Protein AF-A0A7Z7QPK1-F1 (afdb_monomer_lite)

Structure (mmCIF, N/CA/C/O backbone):
data_AF-A0A7Z7QPK1-F1
#
_entry.id   AF-A0A7Z7QPK1-F1
#
loop_
_atom_site.group_PDB
_atom_site.id
_atom_site.type_symbol
_atom_site.label_atom_id
_atom_site.label_alt_id
_atom_site.label_comp_id
_atom_site.label_asym_id
_atom_site.label_entity_id
_atom_site.label_seq_id
_atom_site.pdbx_PDB_ins_code
_atom_site.Cartn_x
_atom_site.Cartn_y
_atom_site.Cartn_z
_atom_site.occupancy
_atom_site.B_iso_or_equiv
_atom_site.auth_seq_id
_atom_site.auth_comp_id
_atom_site.auth_asym_id
_atom_site.auth_atom_id
_atom_site.pdbx_PDB_model_num
ATOM 1 N N . MET A 1 1 ? 11.568 -3.395 -4.501 1.00 62.09 1 MET A N 1
ATOM 2 C CA . MET A 1 1 ? 11.821 -4.163 -5.741 1.00 62.09 1 MET A CA 1
ATOM 3 C C . MET A 1 1 ? 13.271 -4.602 -5.923 1.00 62.09 1 MET A C 1
ATOM 5 O O . MET A 1 1 ? 13.455 -5.783 -6.159 1.00 62.09 1 MET A O 1
ATOM 9 N N . ARG A 1 2 ? 14.297 -3.751 -5.741 1.00 69.31 2 ARG A N 1
ATOM 10 C CA . ARG A 1 2 ? 15.719 -4.150 -5.921 1.00 69.31 2 ARG A CA 1
ATOM 11 C C . ARG A 1 2 ? 16.171 -5.387 -5.116 1.00 69.31 2 ARG A C 1
ATOM 13 O O . ARG A 1 2 ? 16.997 -6.151 -5.589 1.00 69.31 2 ARG A O 1
ATOM 20 N N . ASN A 1 3 ? 15.564 -5.635 -3.953 1.00 72.12 3 ASN A N 1
ATOM 21 C CA . ASN A 1 3 ? 15.857 -6.808 -3.113 1.00 72.12 3 ASN A CA 1
ATOM 22 C C . ASN A 1 3 ? 14.916 -8.009 -3.362 1.00 72.12 3 ASN A C 1
ATOM 24 O O . ASN A 1 3 ? 14.898 -8.944 -2.572 1.00 72.12 3 ASN A O 1
ATOM 28 N N . GLY A 1 4 ? 14.087 -7.983 -4.412 1.00 72.00 4 GLY A N 1
ATOM 29 C CA . GLY A 1 4 ? 13.150 -9.067 -4.746 1.00 72.00 4 GLY A CA 1
ATOM 30 C C . GLY A 1 4 ? 11.827 -9.075 -3.966 1.00 72.00 4 GLY A C 1
ATOM 31 O O . GLY A 1 4 ? 10.975 -9.919 -4.219 1.00 72.00 4 GLY A O 1
ATOM 32 N N . HIS A 1 5 ? 11.600 -8.133 -3.044 1.00 81.44 5 HIS A N 1
ATOM 33 C CA . HIS A 1 5 ? 10.309 -8.021 -2.354 1.00 81.44 5 HIS A CA 1
ATOM 34 C C . HIS A 1 5 ? 9.210 -7.506 -3.298 1.00 81.44 5 HIS A C 1
ATOM 36 O O . HIS A 1 5 ? 9.275 -6.357 -3.757 1.00 81.44 5 HIS A O 1
ATOM 42 N N . MET A 1 6 ? 8.193 -8.343 -3.527 1.00 85.81 6 MET A N 1
ATOM 43 C CA . MET A 1 6 ? 6.935 -7.990 -4.191 1.00 85.81 6 MET A CA 1
ATOM 44 C C . MET A 1 6 ? 5.918 -7.532 -3.141 1.00 85.81 6 MET A C 1
ATOM 46 O O . MET A 1 6 ? 5.242 -8.340 -2.509 1.00 85.81 6 MET A O 1
ATOM 50 N N . THR A 1 7 ? 5.863 -6.225 -2.899 1.00 92.50 7 THR A N 1
ATOM 51 C CA . THR A 1 7 ? 4.941 -5.614 -1.932 1.00 92.50 7 THR A CA 1
ATOM 52 C C . THR A 1 7 ? 3.565 -5.361 -2.553 1.00 92.50 7 THR A C 1
ATOM 54 O O . THR A 1 7 ? 3.403 -5.417 -3.771 1.00 92.50 7 THR A O 1
ATOM 57 N N . LEU A 1 8 ? 2.562 -5.050 -1.725 1.00 94.94 8 LEU A N 1
ATOM 58 C CA . LEU A 1 8 ? 1.180 -4.848 -2.176 1.00 94.94 8 LEU A CA 1
ATOM 59 C C . LEU A 1 8 ? 1.026 -3.839 -3.339 1.00 94.94 8 LEU A C 1
ATOM 61 O O . LEU A 1 8 ? 0.349 -4.199 -4.299 1.00 94.94 8 LEU A O 1
ATOM 65 N N . PRO A 1 9 ? 1.673 -2.652 -3.345 1.00 95.62 9 PRO A N 1
ATOM 66 C CA . PRO A 1 9 ? 1.614 -1.745 -4.498 1.00 95.62 9 PRO A CA 1
ATOM 67 C C . PRO A 1 9 ? 2.074 -2.399 -5.809 1.00 95.62 9 PRO A C 1
ATOM 69 O O . PRO A 1 9 ? 1.444 -2.214 -6.843 1.00 95.62 9 PRO A O 1
ATOM 72 N N . VAL A 1 10 ? 3.134 -3.216 -5.759 1.00 95.75 10 VAL A N 1
ATOM 73 C CA . VAL A 1 10 ? 3.660 -3.930 -6.934 1.00 95.75 10 VAL A CA 1
ATOM 74 C C . VAL A 1 10 ? 2.621 -4.923 -7.449 1.00 95.75 10 VAL A C 1
ATOM 76 O O . VAL A 1 10 ? 2.342 -4.957 -8.640 1.00 95.75 10 VAL A O 1
ATOM 79 N N . LEU A 1 11 ? 2.022 -5.712 -6.553 1.00 95.69 11 LEU A N 1
ATOM 80 C CA . LEU A 1 11 ? 1.023 -6.718 -6.921 1.00 95.69 11 LEU A CA 1
ATOM 81 C C . LEU A 1 11 ? -0.238 -6.087 -7.526 1.00 95.69 11 LEU A C 1
ATOM 83 O O . LEU A 1 11 ? -0.808 -6.638 -8.466 1.00 95.69 11 LEU A O 1
ATOM 87 N N . LEU A 1 12 ? -0.665 -4.936 -7.000 1.00 97.38 12 LEU A N 1
ATOM 88 C CA . LEU A 1 12 ? -1.789 -4.178 -7.546 1.00 97.38 12 LEU A CA 1
ATOM 89 C C . LEU A 1 12 ? -1.469 -3.643 -8.943 1.00 97.38 12 LEU A C 1
ATOM 91 O O . LEU A 1 12 ? -2.285 -3.813 -9.845 1.00 97.38 12 LEU A O 1
ATOM 95 N N . GLU A 1 13 ? -0.277 -3.081 -9.150 1.00 97.56 13 GLU A N 1
ATOM 96 C CA . GLU A 1 13 ? 0.129 -2.594 -10.472 1.00 97.56 13 GLU A CA 1
ATOM 97 C C . GLU A 1 13 ? 0.245 -3.743 -11.478 1.00 97.56 13 GLU A C 1
ATOM 99 O O . GLU A 1 13 ? -0.299 -3.658 -12.570 1.00 97.56 13 GLU A O 1
ATOM 104 N N . MET A 1 14 ? 0.825 -4.885 -11.092 1.00 96.31 14 MET A N 1
ATOM 105 C CA . MET A 1 14 ? 0.863 -6.084 -11.944 1.00 96.31 14 MET A CA 1
ATOM 106 C C . MET A 1 14 ? -0.531 -6.599 -12.322 1.00 96.31 14 MET A C 1
ATOM 108 O O . MET A 1 14 ? -0.706 -7.199 -13.381 1.00 96.31 14 MET A O 1
ATOM 112 N N . ARG A 1 15 ? -1.525 -6.423 -11.445 1.00 96.50 15 ARG A N 1
ATOM 113 C CA . ARG A 1 15 ? -2.912 -6.801 -11.736 1.00 96.50 15 ARG A CA 1
ATOM 114 C C . ARG A 1 15 ? -3.554 -5.837 -12.730 1.00 96.50 15 ARG A C 1
ATOM 116 O O . ARG A 1 15 ? -4.314 -6.280 -13.584 1.00 96.50 15 ARG A O 1
ATOM 123 N N . ASN A 1 16 ? -3.276 -4.545 -12.591 1.00 96.69 16 ASN A N 1
ATOM 124 C CA . ASN A 1 16 ? -3.925 -3.491 -13.364 1.00 96.69 16 ASN A CA 1
ATOM 125 C C . ASN A 1 16 ? -3.230 -3.241 -14.719 1.00 96.69 16 ASN A C 1
ATOM 127 O O . ASN A 1 16 ? -3.872 -2.777 -15.656 1.00 96.69 16 ASN A O 1
ATOM 131 N N . ASN A 1 17 ? -1.938 -3.564 -14.830 1.00 97.31 17 ASN A N 1
ATOM 132 C CA . ASN A 1 17 ? -1.080 -3.236 -15.963 1.00 97.31 17 ASN A CA 1
ATOM 133 C C . ASN A 1 17 ? -0.297 -4.478 -16.453 1.00 97.31 17 ASN A C 1
ATOM 135 O O . ASN A 1 17 ? 0.726 -4.851 -15.865 1.00 97.31 17 ASN A O 1
ATOM 139 N N . PRO A 1 18 ? -0.753 -5.131 -17.542 1.00 96.62 18 PRO A N 1
ATOM 140 C CA . PRO A 1 18 ? -0.099 -6.319 -18.093 1.00 96.62 18 PRO A CA 1
ATOM 141 C C . PRO A 1 18 ? 1.357 -6.087 -18.521 1.00 96.62 18 PRO A C 1
ATOM 143 O O . PRO A 1 18 ? 2.213 -6.915 -18.219 1.00 96.62 18 PRO A O 1
ATOM 146 N N . THR A 1 19 ? 1.667 -4.942 -19.135 1.00 96.12 19 THR A N 1
ATOM 147 C CA . THR A 1 19 ? 3.034 -4.596 -19.563 1.00 96.12 19 THR A CA 1
ATOM 148 C C . THR A 1 19 ? 3.977 -4.485 -18.369 1.00 96.12 19 THR A C 1
ATOM 150 O O . THR A 1 19 ? 5.103 -4.986 -18.391 1.00 96.12 19 THR A O 1
ATOM 153 N N . PHE A 1 20 ? 3.510 -3.862 -17.285 1.00 96.38 20 PHE A N 1
ATOM 154 C CA . PHE A 1 20 ? 4.267 -3.805 -16.040 1.00 96.38 20 PHE A CA 1
ATOM 155 C C . PHE A 1 20 ? 4.501 -5.204 -15.461 1.00 96.38 20 PHE A C 1
ATOM 157 O O . PHE A 1 20 ? 5.616 -5.522 -15.048 1.00 96.38 20 PHE A O 1
ATOM 164 N N . LYS A 1 21 ? 3.477 -6.065 -15.470 1.00 96.19 21 LYS A N 1
ATOM 165 C CA . LYS A 1 21 ? 3.593 -7.457 -15.019 1.00 96.19 21 LYS A CA 1
ATOM 166 C C . LYS A 1 21 ? 4.646 -8.233 -15.802 1.00 96.19 21 LYS A C 1
ATOM 168 O O . LYS A 1 21 ? 5.481 -8.884 -15.177 1.00 96.19 21 LYS A O 1
ATOM 173 N N . GLU A 1 22 ? 4.620 -8.162 -17.128 1.00 95.31 22 GLU A N 1
ATOM 174 C CA . GLU A 1 22 ? 5.618 -8.811 -17.985 1.00 95.31 22 GLU A CA 1
ATOM 175 C C . GLU A 1 22 ? 7.029 -8.339 -17.630 1.00 95.31 22 GLU A C 1
ATOM 177 O O . GLU A 1 22 ? 7.911 -9.161 -17.377 1.00 95.31 22 GLU A O 1
ATOM 182 N N . LYS A 1 23 ? 7.222 -7.022 -17.490 1.00 93.56 23 LYS A N 1
ATOM 183 C CA . LYS A 1 23 ? 8.516 -6.458 -17.102 1.00 93.56 23 LYS A CA 1
ATOM 184 C C . LYS A 1 23 ? 8.973 -6.969 -15.734 1.00 93.56 23 LYS A C 1
ATOM 186 O O . LYS A 1 23 ? 10.099 -7.448 -15.615 1.00 93.56 23 LYS A O 1
ATOM 191 N N . VAL A 1 24 ? 8.106 -6.943 -14.721 1.00 93.31 24 VAL A N 1
ATOM 192 C CA . VAL A 1 24 ? 8.437 -7.391 -13.357 1.00 93.31 24 VAL A CA 1
ATOM 193 C C . VAL A 1 24 ? 8.782 -8.879 -13.297 1.00 93.31 24 VAL A C 1
ATOM 195 O O . VAL A 1 24 ? 9.717 -9.241 -12.591 1.00 93.31 24 VAL A O 1
ATOM 198 N N . VAL A 1 25 ? 8.087 -9.741 -14.044 1.00 92.31 25 VAL A N 1
ATOM 199 C CA . VAL A 1 25 ? 8.370 -11.191 -14.070 1.00 92.31 25 VAL A CA 1
ATOM 200 C C . VAL A 1 25 ? 9.756 -11.495 -14.650 1.00 92.31 25 VAL A C 1
ATOM 202 O O . VAL A 1 25 ? 10.380 -12.478 -14.256 1.00 92.31 25 VAL A O 1
ATOM 205 N N . THR A 1 26 ? 10.264 -10.644 -15.545 1.00 92.00 26 THR A N 1
ATOM 206 C CA . THR A 1 26 ? 11.613 -10.795 -16.120 1.00 92.00 26 THR A CA 1
ATOM 207 C C . THR A 1 26 ? 12.734 -10.211 -15.251 1.00 92.00 26 THR A C 1
ATOM 209 O O . THR A 1 26 ? 13.905 -10.526 -15.479 1.00 92.00 26 THR A O 1
ATOM 212 N N . LEU A 1 27 ? 12.406 -9.390 -14.241 1.00 91.12 27 LEU A N 1
ATOM 213 C CA . LEU A 1 27 ? 13.402 -8.778 -13.362 1.00 91.12 27 LEU A CA 1
ATOM 214 C C . LEU A 1 27 ? 14.107 -9.822 -12.494 1.00 91.12 27 LEU A C 1
ATOM 216 O O . LEU A 1 27 ? 13.489 -10.618 -11.789 1.00 91.12 27 LEU A O 1
ATOM 220 N N . ASN A 1 28 ? 15.431 -9.750 -12.468 1.00 89.31 28 ASN A N 1
ATOM 221 C CA . ASN A 1 28 ? 16.280 -10.547 -11.598 1.00 89.31 28 ASN A CA 1
ATOM 222 C C . ASN A 1 28 ? 17.488 -9.716 -11.128 1.00 89.31 28 ASN A C 1
ATOM 224 O O . ASN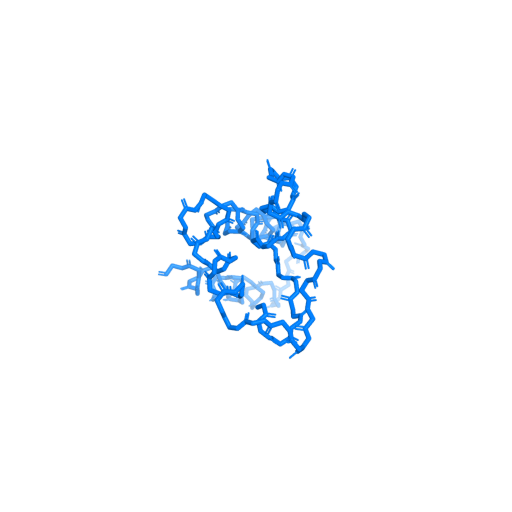 A 1 28 ? 17.624 -8.540 -11.456 1.00 89.31 28 ASN A O 1
ATOM 228 N N . ARG A 1 29 ? 18.374 -10.306 -10.318 1.00 86.62 29 ARG A N 1
ATOM 229 C CA . ARG A 1 29 ? 19.516 -9.585 -9.719 1.00 86.62 29 ARG A CA 1
ATOM 230 C C . ARG A 1 29 ? 20.535 -9.060 -10.737 1.00 86.62 29 ARG A C 1
ATOM 232 O O . ARG A 1 29 ? 21.324 -8.196 -10.377 1.00 86.62 29 ARG A O 1
ATOM 239 N N . GLN A 1 30 ? 20.541 -9.601 -11.953 1.00 89.81 30 GLN A N 1
ATOM 240 C CA . GLN A 1 30 ? 21.424 -9.195 -13.046 1.00 89.81 30 GLN A CA 1
ATOM 241 C C . GLN A 1 30 ? 20.758 -8.175 -13.980 1.00 89.81 30 GLN A C 1
ATOM 243 O O . GLN A 1 30 ? 21.423 -7.670 -14.877 1.00 89.81 30 GLN A O 1
ATOM 248 N N . SER A 1 31 ? 19.466 -7.878 -13.793 1.00 90.50 31 SER A N 1
ATOM 249 C CA . SER A 1 31 ? 18.757 -6.878 -14.592 1.00 90.50 31 SER A CA 1
ATOM 250 C C . SER A 1 31 ? 19.340 -5.483 -14.390 1.00 90.50 31 SER A C 1
ATOM 252 O O . SER A 1 31 ? 19.791 -5.123 -13.297 1.00 90.50 31 SER A O 1
ATOM 254 N N . ASP A 1 32 ? 19.262 -4.673 -15.442 1.00 93.44 32 ASP A N 1
ATOM 255 C CA . ASP A 1 32 ? 19.794 -3.321 -15.425 1.00 93.44 32 ASP A CA 1
ATOM 256 C C . ASP A 1 32 ? 19.082 -2.432 -14.406 1.00 93.44 32 ASP A C 1
ATOM 258 O O . ASP A 1 32 ? 17.872 -2.502 -14.175 1.00 93.44 32 ASP A O 1
ATOM 262 N N . THR A 1 33 ? 19.844 -1.503 -13.830 1.00 91.38 33 THR A N 1
ATOM 263 C CA . THR A 1 33 ? 19.316 -0.499 -12.893 1.00 91.38 33 THR A CA 1
ATOM 264 C C . THR A 1 33 ? 18.183 0.316 -13.522 1.00 91.38 33 THR A C 1
ATOM 266 O O . THR A 1 33 ? 17.231 0.649 -12.817 1.00 91.38 33 THR A O 1
ATOM 269 N N . ALA A 1 34 ? 18.246 0.589 -14.828 1.00 93.94 34 ALA A N 1
ATOM 270 C CA . ALA A 1 34 ? 17.205 1.313 -15.556 1.00 93.94 34 ALA A CA 1
ATOM 271 C C . ALA A 1 34 ? 15.849 0.587 -15.535 1.00 93.94 34 ALA A C 1
ATOM 273 O O . ALA A 1 34 ? 14.812 1.236 -15.403 1.00 93.94 34 ALA A O 1
ATOM 274 N N . ASP A 1 35 ? 15.844 -0.747 -15.577 1.00 92.50 35 ASP A N 1
ATOM 275 C CA . ASP A 1 35 ? 14.612 -1.538 -15.543 1.00 92.50 35 ASP A CA 1
ATOM 276 C C . ASP A 1 35 ? 13.929 -1.463 -14.175 1.00 92.50 35 ASP A C 1
ATOM 278 O O . ASP A 1 35 ? 12.703 -1.337 -14.078 1.00 92.50 35 ASP A O 1
ATOM 282 N N . PHE A 1 36 ? 14.727 -1.479 -13.104 1.00 92.44 36 PHE A N 1
ATOM 283 C CA . PHE A 1 36 ? 14.222 -1.258 -11.753 1.00 92.44 36 PHE A CA 1
ATOM 284 C C . PHE A 1 36 ? 13.672 0.158 -11.577 1.00 92.44 36 PHE A C 1
ATOM 286 O O . PHE A 1 36 ? 12.599 0.311 -10.995 1.00 92.44 36 PHE A O 1
ATOM 293 N N . GLU A 1 37 ? 14.376 1.179 -12.073 1.00 94.00 37 GLU A N 1
ATOM 294 C CA . GLU A 1 37 ? 13.918 2.572 -11.995 1.00 94.00 37 GLU A CA 1
ATOM 295 C C . GLU A 1 37 ? 12.626 2.789 -12.777 1.00 94.00 37 GLU A C 1
ATOM 297 O O . GLU A 1 37 ? 11.707 3.426 -12.264 1.00 94.00 37 GLU A O 1
ATOM 302 N N . TRP A 1 38 ? 12.503 2.200 -13.970 1.00 94.94 38 TRP A N 1
ATOM 303 C CA . TRP A 1 38 ? 11.258 2.251 -14.728 1.00 94.94 38 TRP A CA 1
ATOM 304 C C . TRP A 1 38 ? 10.100 1.688 -13.902 1.00 94.94 38 TRP A C 1
ATOM 306 O O . TRP A 1 38 ? 9.104 2.382 -13.710 1.00 94.94 38 TRP A O 1
ATOM 316 N N . CYS A 1 39 ? 10.252 0.490 -13.323 1.00 94.69 39 CYS A N 1
ATOM 317 C CA . CYS A 1 39 ? 9.192 -0.124 -12.521 1.00 94.69 39 CYS A CA 1
ATOM 318 C C . CYS A 1 39 ? 8.860 0.695 -11.258 1.00 94.69 39 CYS A C 1
ATOM 320 O O . CYS A 1 39 ? 7.696 0.840 -10.889 1.00 94.69 39 CYS A O 1
ATOM 322 N N . ILE A 1 40 ? 9.872 1.240 -10.577 1.00 94.06 40 ILE A N 1
ATOM 323 C CA . ILE A 1 40 ? 9.672 2.093 -9.396 1.00 94.06 40 ILE A CA 1
ATOM 324 C C . ILE A 1 40 ? 8.897 3.359 -9.775 1.00 94.06 40 ILE A C 1
ATOM 326 O O . ILE A 1 40 ? 7.977 3.749 -9.054 1.00 94.06 40 ILE A O 1
ATOM 330 N N . ASN A 1 41 ? 9.236 3.978 -10.904 1.00 95.88 41 ASN A N 1
ATOM 331 C CA . ASN A 1 41 ? 8.573 5.186 -11.379 1.00 95.88 41 ASN A CA 1
ATOM 332 C C . ASN A 1 41 ? 7.137 4.916 -11.835 1.00 95.88 41 ASN A C 1
ATOM 334 O O . ASN A 1 41 ? 6.269 5.727 -11.529 1.00 95.88 41 ASN A O 1
ATOM 338 N N . GLN A 1 42 ? 6.856 3.768 -12.467 1.00 96.50 42 GLN A N 1
ATOM 339 C CA . GLN A 1 42 ? 5.474 3.378 -12.776 1.00 96.50 42 GLN A CA 1
ATOM 340 C C . GLN A 1 42 ? 4.617 3.317 -11.508 1.00 96.50 42 GLN A C 1
ATOM 342 O O . GLN A 1 42 ? 3.571 3.953 -11.448 1.00 96.50 42 GLN A O 1
ATOM 347 N N . ILE A 1 43 ? 5.099 2.653 -10.450 1.00 96.12 43 ILE A N 1
ATOM 348 C CA . ILE A 1 43 ? 4.366 2.590 -9.176 1.00 96.12 43 ILE A CA 1
ATOM 349 C C . ILE A 1 43 ? 4.154 3.984 -8.582 1.00 96.12 43 ILE A C 1
ATOM 351 O O . ILE A 1 43 ? 3.045 4.293 -8.154 1.00 96.12 43 ILE A O 1
ATOM 355 N N . ARG A 1 44 ? 5.196 4.826 -8.550 1.00 95.38 44 ARG A N 1
ATOM 356 C CA . ARG A 1 44 ? 5.122 6.186 -7.982 1.00 95.38 44 ARG A CA 1
ATOM 357 C C . ARG A 1 44 ? 4.122 7.088 -8.696 1.00 95.38 44 ARG A C 1
ATOM 359 O O . ARG A 1 44 ? 3.528 7.938 -8.046 1.00 95.38 44 ARG A O 1
ATOM 366 N N . ASN A 1 45 ? 3.960 6.901 -10.001 1.00 96.19 45 ASN A N 1
ATOM 367 C CA . ASN A 1 45 ? 3.082 7.712 -10.841 1.00 96.19 45 ASN A CA 1
ATOM 368 C C . ASN A 1 45 ? 1.686 7.095 -11.019 1.00 96.19 45 ASN A C 1
ATOM 370 O O . ASN A 1 45 ? 0.886 7.614 -11.792 1.00 96.19 45 ASN A O 1
ATOM 374 N N . SER A 1 46 ? 1.404 5.989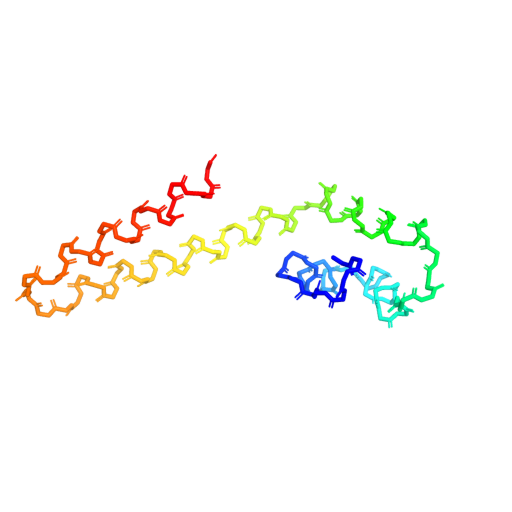 -10.332 1.00 95.69 46 SER A N 1
ATOM 375 C CA . SER A 1 46 ? 0.115 5.301 -10.359 1.00 95.69 46 SER A CA 1
ATOM 376 C C . SER A 1 46 ? -0.624 5.470 -9.032 1.00 95.69 46 SER A C 1
ATOM 378 O O . SER A 1 46 ? -0.027 5.740 -7.988 1.00 95.69 46 SER A O 1
ATOM 380 N N . ASP A 1 47 ? -1.923 5.185 -9.041 1.00 96.69 47 ASP A N 1
ATOM 381 C CA . ASP A 1 47 ? -2.750 5.251 -7.834 1.00 96.69 47 ASP A CA 1
ATOM 382 C C . ASP A 1 47 ? -2.557 4.046 -6.894 1.00 96.69 47 ASP A C 1
ATOM 384 O O . ASP A 1 47 ? -3.180 3.968 -5.834 1.00 96.69 47 ASP A O 1
ATOM 388 N N . VAL A 1 48 ? -1.708 3.070 -7.242 1.00 97.12 48 VAL A N 1
ATOM 389 C CA . VAL A 1 48 ? -1.594 1.810 -6.482 1.00 97.12 48 VAL A CA 1
ATOM 390 C C . VAL A 1 48 ? -0.978 1.986 -5.096 1.00 97.12 48 VAL A C 1
ATOM 392 O O . VAL A 1 48 ? -1.236 1.171 -4.208 1.00 97.12 48 VAL A O 1
ATOM 395 N N . ILE A 1 49 ? -0.202 3.055 -4.879 1.00 95.31 49 ILE A N 1
ATOM 396 C CA . ILE A 1 49 ? 0.276 3.426 -3.542 1.00 95.31 49 ILE A CA 1
ATOM 397 C C . ILE A 1 49 ? -0.926 3.785 -2.669 1.00 95.31 49 ILE A C 1
ATOM 399 O O . ILE A 1 49 ? -1.098 3.184 -1.607 1.00 95.31 49 ILE A O 1
ATOM 403 N N . GLN A 1 50 ? -1.799 4.676 -3.143 1.00 95.56 50 GLN A N 1
ATOM 404 C CA . GLN A 1 50 ? -2.999 5.058 -2.403 1.00 95.56 50 GLN A CA 1
ATOM 405 C C . GLN A 1 50 ? -3.939 3.862 -2.216 1.00 95.56 50 GLN A C 1
ATOM 407 O O . GLN A 1 50 ? -4.355 3.587 -1.097 1.00 95.56 50 GLN A O 1
ATOM 412 N N . GLN A 1 51 ? -4.168 3.055 -3.257 1.00 97.19 51 GLN A N 1
ATOM 413 C CA . GLN A 1 51 ? -4.980 1.836 -3.137 1.00 97.19 51 GLN A CA 1
ATOM 414 C C . GLN A 1 51 ? -4.427 0.865 -2.082 1.00 97.19 51 GLN A C 1
ATOM 416 O O . GLN A 1 51 ? -5.191 0.218 -1.364 1.00 97.19 51 GLN A O 1
ATOM 421 N N . SER A 1 52 ? -3.101 0.746 -1.963 1.00 96.06 52 SER A N 1
ATOM 422 C CA . SER A 1 52 ? -2.478 -0.097 -0.939 1.00 96.06 52 SER A CA 1
ATOM 423 C C . SER A 1 52 ? -2.684 0.449 0.481 1.00 96.06 52 SER A C 1
ATOM 425 O O . SER A 1 52 ? -2.903 -0.336 1.412 1.00 96.06 52 SER A O 1
ATOM 427 N N . LEU A 1 53 ? -2.676 1.778 0.647 1.00 94.56 53 LEU A N 1
ATOM 428 C CA . LEU A 1 53 ? -3.002 2.446 1.907 1.00 94.56 53 LEU A CA 1
ATOM 429 C C . LEU A 1 53 ? -4.477 2.243 2.254 1.00 94.56 53 LEU A C 1
ATOM 431 O O . LEU A 1 53 ? -4.779 1.845 3.376 1.00 94.56 53 LEU A O 1
ATOM 435 N N . ASP A 1 54 ? -5.380 2.384 1.286 1.00 95.81 54 ASP A N 1
ATOM 436 C CA . ASP A 1 54 ? -6.817 2.174 1.485 1.00 95.81 54 ASP A CA 1
ATOM 437 C C . ASP A 1 54 ? -7.126 0.729 1.899 1.00 95.81 54 ASP A C 1
ATOM 439 O O . ASP A 1 54 ? -7.953 0.480 2.778 1.00 95.81 54 ASP A O 1
ATOM 443 N N . ILE A 1 55 ? -6.447 -0.256 1.299 1.00 95.94 55 ILE A N 1
ATOM 444 C CA . ILE A 1 55 ? -6.553 -1.661 1.718 1.00 95.94 55 ILE A CA 1
ATOM 445 C C . ILE A 1 55 ? -6.050 -1.830 3.153 1.00 95.94 55 ILE A C 1
ATOM 447 O O . ILE A 1 55 ? -6.701 -2.503 3.953 1.00 95.94 55 ILE A O 1
ATOM 451 N N . SER A 1 56 ? -4.919 -1.212 3.493 1.00 93.50 56 SER A N 1
ATOM 452 C CA . SER A 1 56 ? -4.358 -1.269 4.847 1.00 93.50 56 SER A CA 1
ATOM 453 C C . SER A 1 56 ? -5.322 -0.661 5.872 1.00 93.50 56 SER A C 1
ATOM 455 O O . SER A 1 56 ? -5.564 -1.265 6.919 1.00 93.50 56 SER A O 1
ATOM 457 N N . GLN A 1 57 ? -5.960 0.463 5.533 1.00 94.19 57 GLN A N 1
ATOM 458 C CA . GLN A 1 57 ? -6.964 1.116 6.368 1.00 94.19 57 GLN A CA 1
ATOM 459 C C . GLN A 1 57 ? -8.186 0.217 6.578 1.00 94.19 57 GLN A C 1
ATOM 461 O O . GLN A 1 57 ? -8.587 -0.000 7.718 1.00 94.19 57 GLN A O 1
ATOM 466 N N . LYS A 1 58 ? -8.711 -0.411 5.516 1.00 95.75 58 LYS A N 1
ATOM 467 C CA . LYS A 1 58 ? -9.832 -1.365 5.619 1.00 95.75 58 LYS A CA 1
ATOM 468 C C . LYS A 1 58 ? -9.549 -2.503 6.604 1.00 95.75 58 LYS A C 1
ATOM 470 O O . LYS A 1 58 ? -10.450 -2.937 7.322 1.00 95.75 58 LYS A O 1
ATOM 475 N N . TYR A 1 59 ? -8.311 -2.998 6.661 1.00 95.19 59 TYR A N 1
ATOM 476 C CA . TYR A 1 59 ? -7.935 -4.028 7.633 1.00 95.19 59 TYR A CA 1
ATOM 477 C C . TYR A 1 59 ? -7.839 -3.493 9.067 1.00 95.19 59 TYR A C 1
ATOM 479 O O . TYR A 1 59 ? -8.221 -4.209 9.994 1.00 95.19 59 TYR A O 1
ATOM 487 N N . LEU A 1 60 ? -7.389 -2.251 9.266 1.00 93.81 60 LEU A N 1
ATOM 488 C CA . LEU A 1 60 ? -7.390 -1.599 10.582 1.00 93.81 60 LEU A CA 1
ATOM 489 C C . LEU A 1 60 ? -8.815 -1.325 11.076 1.00 93.81 60 LEU A C 1
ATOM 491 O O . LEU A 1 60 ? -9.113 -1.558 12.249 1.00 93.81 60 LEU A O 1
ATOM 495 N N . ASP A 1 61 ? -9.709 -0.912 10.182 1.00 94.38 61 ASP A N 1
ATOM 496 C CA . ASP A 1 61 ? -11.125 -0.712 10.489 1.00 94.38 61 ASP A CA 1
ATOM 497 C C . ASP A 1 61 ? -11.775 -2.042 10.879 1.00 94.38 61 ASP A C 1
ATOM 499 O O . ASP A 1 61 ? -12.386 -2.144 11.942 1.00 94.38 61 ASP A O 1
ATOM 503 N N . LYS A 1 62 ? -11.539 -3.106 10.097 1.00 95.50 62 LYS A N 1
ATOM 504 C CA . LYS A 1 62 ? -12.003 -4.462 10.427 1.00 95.50 62 LYS A CA 1
ATOM 505 C C . LYS A 1 62 ? -11.489 -4.928 11.791 1.00 95.50 62 LYS A C 1
ATOM 507 O O . LYS A 1 62 ? -12.253 -5.498 12.567 1.00 95.50 62 LYS A O 1
ATOM 512 N N . ALA A 1 63 ? -10.210 -4.701 12.092 1.00 94.00 63 ALA A N 1
ATOM 513 C CA . ALA A 1 63 ? -9.636 -5.045 13.390 1.00 94.00 63 ALA A CA 1
ATOM 514 C C . ALA A 1 63 ? -10.307 -4.260 14.528 1.00 94.00 63 ALA A C 1
ATOM 516 O O . ALA A 1 63 ? -10.609 -4.836 15.571 1.00 94.00 63 ALA A O 1
ATOM 517 N N . THR A 1 64 ? -10.600 -2.976 14.312 1.00 92.19 64 THR A N 1
ATOM 518 C CA . THR A 1 64 ? -11.309 -2.128 15.279 1.00 92.19 64 THR A CA 1
ATOM 519 C C . THR A 1 64 ? -12.719 -2.652 15.538 1.00 92.19 64 THR A C 1
ATOM 521 O O . THR A 1 64 ? -13.076 -2.867 16.693 1.00 92.19 64 THR A O 1
ATOM 524 N N . SER A 1 65 ? -13.482 -2.953 14.482 1.00 93.81 65 SER A N 1
ATOM 525 C CA . SER A 1 65 ? -14.827 -3.521 14.612 1.00 93.81 65 SER A CA 1
ATOM 526 C C . SER A 1 65 ? -14.821 -4.864 15.340 1.00 93.81 65 SER A C 1
ATOM 528 O O . SER A 1 65 ? -15.693 -5.107 16.166 1.00 93.81 65 SER A O 1
ATOM 530 N N . LEU A 1 66 ? -13.829 -5.728 15.090 1.00 92.8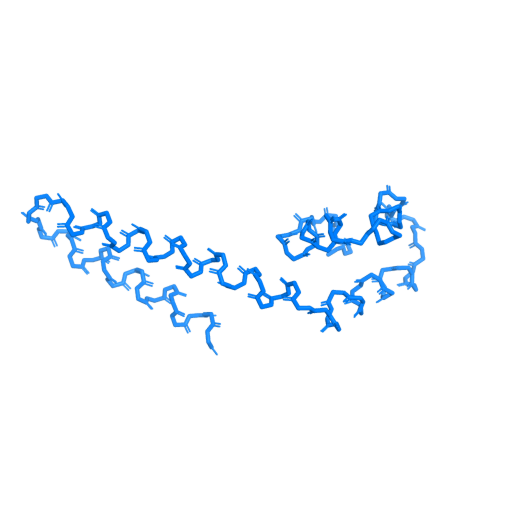8 66 LEU A N 1
ATOM 531 C CA . LEU A 1 66 ? -13.704 -6.997 15.813 1.00 92.88 66 LEU A CA 1
ATOM 532 C C . LEU A 1 66 ? -13.427 -6.781 17.305 1.00 92.88 66 LEU A C 1
ATOM 534 O O . LEU A 1 66 ? -14.005 -7.491 18.125 1.00 92.88 66 LEU A O 1
ATOM 538 N N . LEU A 1 67 ? -12.606 -5.794 17.682 1.00 90.25 67 LEU A N 1
ATOM 539 C CA . LEU A 1 67 ? -12.364 -5.487 19.097 1.00 90.25 67 LEU A CA 1
ATOM 540 C C . LEU A 1 67 ? -13.636 -5.057 19.831 1.00 90.25 67 LEU A C 1
ATOM 542 O O . LEU A 1 67 ? -13.772 -5.359 21.014 1.00 90.25 67 LEU A O 1
ATOM 546 N N . ASP A 1 68 ? -14.558 -4.378 19.151 1.00 88.50 68 ASP A N 1
ATOM 547 C CA . ASP A 1 68 ? -15.831 -3.963 19.745 1.00 88.50 68 ASP A CA 1
ATOM 548 C C . ASP A 1 68 ? -16.787 -5.147 19.987 1.00 88.50 68 ASP A C 1
ATOM 550 O O . ASP A 1 68 ? -17.692 -5.038 20.812 1.00 88.50 68 ASP A O 1
ATOM 554 N N . THR A 1 69 ? -16.557 -6.294 19.335 1.00 90.81 69 THR A N 1
ATOM 555 C CA . THR A 1 69 ? -17.309 -7.541 19.586 1.00 90.81 69 THR A CA 1
ATOM 556 C C . THR A 1 69 ? -16.775 -8.362 20.762 1.00 90.81 69 THR A C 1
ATOM 558 O O . THR A 1 69 ? -17.441 -9.296 21.207 1.00 90.81 69 THR A O 1
ATOM 561 N N . LEU A 1 70 ? -15.577 -8.051 21.270 1.00 87.31 70 LEU A N 1
ATOM 562 C CA . LEU A 1 70 ? -14.961 -8.827 22.344 1.00 87.31 70 LEU A CA 1
ATOM 563 C C . LEU A 1 70 ? -15.589 -8.499 23.710 1.00 87.31 70 LEU A C 1
ATOM 565 O O . LEU A 1 70 ? -15.967 -7.351 23.962 1.00 87.31 70 LEU A O 1
ATOM 569 N N . PRO A 1 71 ? -15.650 -9.474 24.640 1.00 86.88 71 PRO A N 1
ATOM 570 C CA . PRO A 1 71 ? -16.041 -9.208 26.018 1.00 86.88 71 PRO A CA 1
ATOM 571 C C . PRO A 1 71 ? -15.156 -8.121 26.631 1.00 86.88 71 PRO A C 1
ATOM 573 O O . PRO A 1 71 ? -13.940 -8.098 26.408 1.00 86.88 71 PRO A O 1
ATOM 576 N N . LYS A 1 72 ? -15.756 -7.239 27.439 1.00 82.62 72 LYS A N 1
ATOM 577 C CA . LYS A 1 72 ? -15.004 -6.193 28.139 1.00 82.62 72 LYS A CA 1
ATOM 578 C C . LYS A 1 72 ? -13.918 -6.844 28.994 1.00 82.62 72 LYS A C 1
ATOM 580 O O . LYS A 1 72 ? -14.211 -7.574 29.934 1.00 82.62 72 LYS A O 1
ATOM 585 N N . SER A 1 73 ? -12.672 -6.559 28.643 1.00 84.94 73 SER A N 1
ATOM 586 C CA . SER A 1 73 ? -11.483 -6.994 29.367 1.00 84.94 73 SER A CA 1
ATOM 587 C C . SER A 1 73 ? -10.525 -5.824 29.519 1.00 84.94 73 SER A C 1
ATOM 589 O O . SER A 1 73 ? -10.466 -4.947 28.647 1.00 84.94 73 SER A O 1
ATOM 591 N N . ASP A 1 74 ? -9.713 -5.861 30.571 1.00 86.88 74 ASP A N 1
ATOM 592 C CA . ASP A 1 74 ? -8.694 -4.841 30.843 1.00 86.88 74 ASP A CA 1
ATOM 593 C C . ASP A 1 74 ? -7.663 -4.712 29.712 1.00 86.88 74 ASP A C 1
ATOM 595 O O . ASP A 1 74 ? -7.005 -3.686 29.576 1.00 86.88 74 ASP A O 1
ATOM 599 N N . ILE A 1 75 ? -7.562 -5.723 28.841 1.00 87.88 75 ILE A N 1
ATOM 600 C CA . ILE A 1 75 ? -6.631 -5.769 27.708 1.00 87.88 75 ILE A CA 1
ATOM 601 C C . ILE A 1 75 ? -7.183 -5.017 26.481 1.00 87.88 75 ILE A C 1
ATOM 603 O O . ILE A 1 75 ? -6.418 -4.473 25.683 1.00 87.88 75 ILE A O 1
ATOM 607 N N . THR A 1 76 ? -8.507 -4.911 26.328 1.00 87.44 76 THR A N 1
ATOM 608 C CA . THR A 1 76 ? -9.151 -4.300 25.143 1.00 87.44 76 THR A CA 1
ATOM 609 C C . THR A 1 76 ? -8.663 -2.865 24.856 1.00 87.44 76 THR A C 1
ATOM 611 O O . THR A 1 76 ? -8.343 -2.557 23.702 1.00 87.44 76 THR A O 1
ATOM 614 N N . PRO A 1 77 ? -8.499 -1.978 25.862 1.00 89.69 77 PRO A N 1
ATOM 615 C CA . PRO A 1 77 ? -7.913 -0.652 25.658 1.00 89.69 77 PRO A CA 1
ATOM 616 C C . PRO A 1 77 ? -6.471 -0.672 25.122 1.00 89.69 77 PRO A C 1
ATOM 618 O O . PRO A 1 77 ? -6.076 0.245 24.397 1.00 89.69 77 PRO A O 1
ATOM 621 N N . HIS A 1 78 ? -5.674 -1.697 25.444 1.00 91.56 78 HIS A N 1
ATOM 622 C CA . HIS A 1 78 ? -4.299 -1.828 24.950 1.00 91.56 78 HIS A CA 1
ATOM 623 C C . HIS A 1 78 ? -4.277 -2.147 23.453 1.00 91.56 78 HIS A C 1
ATOM 625 O O . HIS A 1 78 ? -3.525 -1.513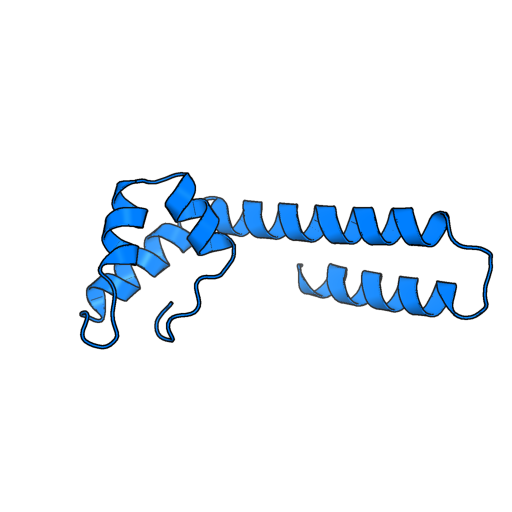 22.710 1.00 91.56 78 HIS A O 1
ATOM 631 N N . PHE A 1 79 ? -5.154 -3.041 22.987 1.00 91.69 79 PHE A N 1
ATOM 632 C CA . PHE A 1 79 ? -5.308 -3.309 21.555 1.00 91.69 79 PHE A CA 1
ATOM 633 C C . PHE A 1 79 ? -5.783 -2.072 20.788 1.00 91.69 79 PHE A C 1
ATOM 635 O O . PHE A 1 79 ? -5.207 -1.743 19.752 1.00 91.69 79 PHE A O 1
ATOM 642 N N . LYS A 1 80 ? -6.741 -1.310 21.336 1.00 90.25 80 LYS A N 1
ATOM 643 C 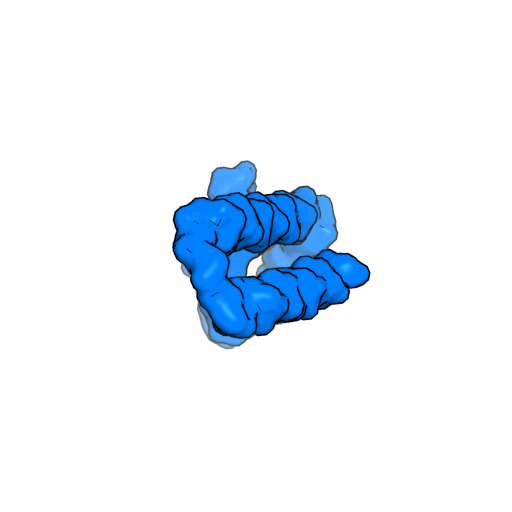CA . LYS A 1 80 ? -7.175 -0.035 20.734 1.00 90.25 80 LYS A CA 1
ATOM 644 C C . LYS A 1 80 ? -6.020 0.967 20.605 1.00 90.25 80 LYS A C 1
ATOM 646 O O . LYS A 1 80 ? -5.871 1.607 19.565 1.00 90.25 80 LYS A O 1
ATOM 651 N N . LYS A 1 81 ? -5.148 1.070 21.618 1.00 92.62 81 LYS A N 1
ATOM 652 C CA . LYS A 1 81 ? -3.929 1.903 21.549 1.00 92.62 81 LYS A CA 1
ATOM 653 C C . LYS A 1 81 ? -2.954 1.425 20.467 1.00 92.62 81 LYS A C 1
ATOM 655 O O . LYS A 1 81 ? -2.351 2.266 19.802 1.00 92.62 81 LYS A O 1
ATOM 660 N N . LEU A 1 82 ? -2.788 0.113 20.285 1.00 92.94 82 LEU A N 1
ATOM 661 C CA . LEU A 1 82 ? -1.927 -0.447 19.238 1.00 92.94 82 LEU A CA 1
ATOM 662 C C . LEU A 1 82 ? -2.459 -0.128 17.838 1.00 92.94 82 LEU A C 1
ATOM 664 O O . LEU A 1 82 ? -1.699 0.379 17.017 1.00 92.94 82 LEU A O 1
ATOM 668 N N . ILE A 1 83 ? -3.755 -0.335 17.591 1.00 91.56 83 ILE A N 1
ATOM 669 C CA . ILE A 1 83 ? -4.383 -0.006 16.302 1.00 91.56 83 ILE A CA 1
ATOM 670 C C . ILE A 1 83 ? -4.227 1.485 15.990 1.00 91.56 83 ILE A C 1
ATOM 672 O O . ILE A 1 83 ? -3.753 1.833 14.910 1.00 91.56 83 ILE A O 1
ATOM 676 N N . LYS A 1 84 ? -4.509 2.369 16.957 1.00 90.81 84 LYS A N 1
ATOM 677 C CA . LYS A 1 84 ? -4.349 3.821 16.774 1.00 90.81 84 LYS A CA 1
ATOM 678 C C . LYS A 1 84 ? -2.908 4.218 16.432 1.00 90.81 84 LYS A C 1
ATOM 680 O O . LYS A 1 84 ? -2.681 5.094 15.603 1.00 90.81 84 LYS A O 1
ATOM 685 N N . ARG A 1 85 ? -1.911 3.564 17.042 1.00 92.88 85 ARG A N 1
ATOM 686 C CA . ARG A 1 85 ? -0.493 3.785 16.701 1.00 92.88 85 ARG A CA 1
ATOM 687 C C . ARG A 1 85 ? -0.157 3.345 15.278 1.00 92.88 85 ARG A C 1
ATOM 689 O O . ARG A 1 85 ? 0.697 3.975 14.667 1.00 92.88 85 ARG A O 1
ATOM 696 N N . LEU A 1 86 ? -0.776 2.277 14.776 1.00 91.12 86 LEU A N 1
ATOM 697 C CA . LEU A 1 86 ? -0.573 1.812 13.402 1.00 91.12 86 LEU A CA 1
ATOM 698 C C . LEU A 1 86 ? -1.224 2.759 12.388 1.00 91.12 86 LEU A C 1
ATOM 700 O O . LEU A 1 86 ? -0.571 3.111 11.412 1.00 91.12 86 LEU A O 1
ATOM 704 N N . GLN A 1 87 ? -2.440 3.239 12.663 1.00 87.94 87 GLN A N 1
ATOM 705 C CA . GLN A 1 87 ? -3.133 4.230 11.826 1.00 87.94 87 GLN A CA 1
ATOM 706 C C . GLN A 1 87 ? -2.313 5.520 11.674 1.00 87.94 87 GLN A C 1
ATOM 708 O O . GLN A 1 87 ? -2.087 5.987 10.564 1.00 87.94 87 GLN A O 1
ATOM 713 N N . ASN A 1 88 ? -1.759 6.043 12.772 1.00 87.12 88 ASN A N 1
ATOM 714 C CA . ASN A 1 88 ? -0.941 7.260 12.742 1.00 87.12 88 ASN A CA 1
ATOM 715 C C . ASN A 1 88 ? 0.374 7.134 11.951 1.00 87.12 88 ASN A C 1
ATOM 717 O O . ASN A 1 88 ? 1.018 8.145 11.722 1.00 87.12 88 ASN A O 1
ATOM 721 N N . ARG A 1 89 ? 0.825 5.922 11.599 1.00 85.12 89 ARG A N 1
ATOM 722 C CA . ARG A 1 89 ? 2.036 5.720 10.776 1.00 85.12 89 ARG A CA 1
ATOM 723 C C . ARG A 1 89 ? 1.753 5.766 9.278 1.00 85.12 89 ARG A C 1
ATOM 725 O O . ARG A 1 89 ? 2.695 5.745 8.494 1.00 85.12 89 ARG A O 1
ATOM 732 N N . MET A 1 90 ? 0.480 5.713 8.895 1.00 76.31 90 MET A N 1
ATOM 733 C CA . M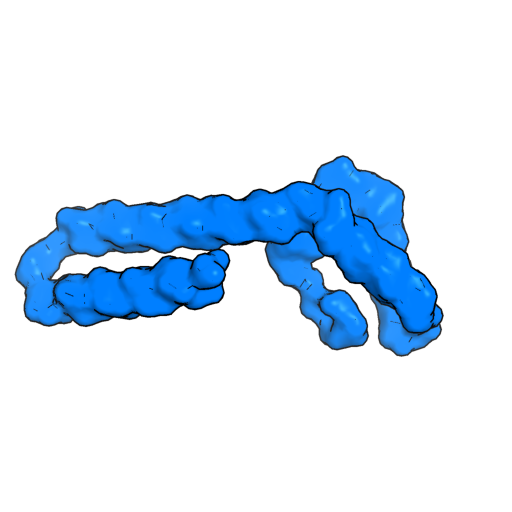ET A 1 90 ? 0.047 5.723 7.499 1.00 76.31 90 MET A CA 1
ATOM 734 C C . MET A 1 90 ? -0.201 7.142 6.967 1.00 76.31 90 MET A C 1
ATOM 736 O O . MET A 1 90 ? -0.367 7.298 5.760 1.00 76.31 90 MET A O 1
ATOM 740 N N . HIS A 1 91 ? -0.214 8.138 7.859 1.00 63.38 91 HIS A N 1
ATOM 741 C CA . HIS A 1 91 ? -0.314 9.573 7.583 1.00 63.38 91 HIS A CA 1
ATOM 742 C C . HIS A 1 91 ? 1.018 10.255 7.897 1.00 63.38 91 HIS A C 1
ATOM 744 O O . HIS A 1 91 ? 1.347 11.228 7.188 1.00 63.38 91 HIS A O 1
#

Sequence (91 aa):
MRNGHMTLPVLLEMRNNPTFKEKVVTLNRQSDTADFEWCINQIRNSDVIQQSLDISQKYLDKATSLLDTLPKSDITPHFKKLIKRLQNRMH

Foldseek 3Di:
DQVPDCDQLNVVCVVVPVVLVVLNVPDDNPDDPVSVVVSVVVSVPDCSLVVSLVVVVVVLVVQVVVLVVDDDDPCSVVVVVVSVVVNVVSD

Radius of gyration: 18.04 Å; chains: 1; bounding box: 39×21×50 Å

Organism: Staphylococcus schleiferi (NCBI:txid1295)

InterPro domains:
  IPR008949 Isoprenoid synthase domain superfamily [G3DSA:1.10.600.10] (1-90)
  IPR008949 Isoprenoid synthase domain superfamily [SSF48576] (2-90)

pLDDT: mean 91.24, std 6.96, range [62.09, 97.56]

Secondary structure (DSSP, 8-state):
-TTS---HHHHHHHHH-HHHHHHHHH--TTS-HHHHHHHHHHHHTSTHHHHHHHHHHHHHHHHHHHHHTS---TTHHHHHHHHHHHHTT--